Protein AF-A4CJG8-F1 (afdb_monomer_lite)

Radius of gyration: 21.31 Å; chains: 1; bounding box: 46×52×68 Å

Secondary structure (DSSP, 8-state):
--GGG----HHHHHHT---------S-----HHHHHHHHHHHT--PEEEE-TTS--SS--EEEETTEEEESSGGGGG-HHHHHHHHHHHHHHHHTTTHHHHHHHHHHHHHHHHHHS-HHHHHHHSHHHHHHHHHTT-TTHHHHPPTTGGGHHHHS--

Sequence (157 aa):
MDPSKDFMDPTKDFMDSTIVFPDSERGNVVRPILTIIFTSVRYANGMILVFKHFFYRSYVGLSLWPFIILRNPALKADRVLINHERIHLRQQAELLVVFFYLWYAVEWTIRCICYLDTYQAYRNISFEREAYWHERDAEYLENRSAFRFVRYLFEPS

Foldseek 3Di:
DDPPPPPDDPVVVVVPPPDDDPDDDDDDPPDPPVVVLVVCLLPLPADEAEDQPPDPDPDQWDADPSYIYGNDPVCVPVQLVSLLNSLVNSLCSLCVVVNSVVLQVVQLVVLCVVVVDSVRSNCQQLSNVVSVVCSVPPCCSVPDDRPPSVVSVPDDD

Organism: Robiginitalea biformata (strain ATCC BAA-864 / DSM 15991 / KCTC 12146 / HTCC2501) (NCBI:txid313596)

pLDDT: mean 78.94, std 20.98, range [36.81, 98.44]

Structure (mmCIF, N/CA/C/O backbone):
data_AF-A4CJG8-F1
#
_entry.id   AF-A4CJG8-F1
#
loop_
_atom_site.group_PDB
_atom_site.id
_atom_site.type_symbol
_atom_site.label_atom_id
_atom_site.label_alt_id
_atom_site.label_comp_id
_atom_site.label_asym_id
_atom_site.label_entity_id
_atom_site.label_seq_id
_atom_site.pdbx_PDB_ins_code
_atom_site.Cartn_x
_atom_site.Cartn_y
_atom_site.Cartn_z
_atom_site.occupancy
_atom_site.B_iso_or_equiv
_atom_site.auth_seq_id
_atom_site.auth_comp_id
_atom_site.auth_asym_id
_atom_site.auth_atom_id
_atom_site.pdbx_PDB_model_num
ATOM 1 N N . MET A 1 1 ? -14.229 -34.964 -53.297 1.00 48.44 1 MET A N 1
ATOM 2 C CA . MET A 1 1 ? -13.988 -34.606 -51.885 1.00 48.44 1 MET A CA 1
ATOM 3 C C . MET A 1 1 ? -13.039 -33.428 -51.892 1.00 48.44 1 MET A C 1
ATOM 5 O O . MET A 1 1 ? -11.957 -33.554 -52.444 1.00 48.44 1 MET A O 1
ATOM 9 N N . ASP A 1 2 ? -13.509 -32.278 -51.425 1.00 50.28 2 ASP A N 1
ATOM 10 C CA . ASP A 1 2 ? -12.772 -31.012 -51.396 1.00 50.28 2 ASP A CA 1
ATOM 11 C C . ASP A 1 2 ? -12.117 -30.867 -50.009 1.00 50.28 2 ASP A C 1
ATOM 13 O O . ASP A 1 2 ? -12.849 -30.863 -49.017 1.00 50.28 2 ASP A O 1
ATOM 17 N N . PRO A 1 3 ? -10.776 -30.804 -49.906 1.00 50.38 3 PRO A N 1
ATOM 18 C CA . PRO A 1 3 ? -10.064 -30.774 -48.630 1.00 50.38 3 PRO A CA 1
ATOM 19 C C . PRO A 1 3 ? -10.053 -29.386 -47.959 1.00 50.38 3 PRO A C 1
ATOM 21 O O . PRO A 1 3 ? -9.384 -29.211 -46.947 1.00 50.38 3 PRO A O 1
ATOM 24 N N . SER A 1 4 ? -10.780 -28.391 -48.481 1.00 53.34 4 SER A N 1
ATOM 25 C CA . SER A 1 4 ? -10.795 -27.023 -47.939 1.00 53.34 4 SER A CA 1
ATOM 26 C C . SER A 1 4 ? -11.840 -26.756 -46.837 1.00 53.34 4 SER A C 1
ATOM 28 O O . SER A 1 4 ? -12.020 -25.606 -46.440 1.00 53.34 4 SER A O 1
ATOM 30 N N . LYS A 1 5 ? -12.527 -27.787 -46.315 1.00 50.19 5 LYS A N 1
ATOM 31 C CA . LYS A 1 5 ? -13.641 -27.631 -45.350 1.00 50.19 5 LYS A CA 1
ATOM 32 C C . LYS A 1 5 ? -13.377 -28.042 -43.894 1.00 50.19 5 LYS A C 1
ATOM 34 O O . LYS A 1 5 ? -14.296 -27.921 -43.094 1.00 50.19 5 LYS A O 1
ATOM 39 N N . ASP A 1 6 ? -12.153 -28.414 -43.525 1.00 53.31 6 ASP A N 1
ATOM 40 C CA . ASP A 1 6 ? -11.800 -28.764 -42.133 1.00 53.31 6 ASP A CA 1
ATOM 41 C C . ASP A 1 6 ? -10.980 -27.669 -41.427 1.00 53.31 6 ASP A C 1
ATOM 43 O O . ASP A 1 6 ? -10.027 -27.937 -40.695 1.00 53.31 6 ASP A O 1
ATOM 47 N N . PHE A 1 7 ? -11.351 -26.401 -41.624 1.00 52.41 7 PHE A N 1
ATOM 48 C CA . PHE A 1 7 ? -10.879 -25.339 -40.737 1.00 52.41 7 PHE A CA 1
ATOM 49 C C . PHE A 1 7 ? -11.746 -25.351 -39.472 1.00 52.41 7 PHE A C 1
ATOM 51 O O . PHE A 1 7 ? -12.864 -24.837 -39.468 1.00 52.41 7 PHE A O 1
ATOM 58 N N . MET A 1 8 ? -11.241 -25.997 -38.418 1.00 49.56 8 MET A N 1
ATOM 59 C CA . MET A 1 8 ? -11.810 -25.929 -37.072 1.00 49.56 8 MET A CA 1
ATOM 60 C C . MET A 1 8 ? -11.974 -24.465 -36.656 1.00 49.56 8 MET A C 1
ATOM 62 O O . MET A 1 8 ? -10.993 -23.727 -36.591 1.00 49.56 8 MET A O 1
ATOM 66 N N . ASP A 1 9 ? -13.213 -24.055 -36.390 1.00 55.25 9 ASP A N 1
ATOM 67 C CA . ASP A 1 9 ? -13.548 -22.734 -35.865 1.00 55.25 9 ASP A CA 1
ATOM 68 C C . ASP A 1 9 ? -13.353 -22.728 -34.336 1.00 55.25 9 ASP A C 1
ATOM 70 O O . ASP A 1 9 ? -14.174 -23.303 -33.612 1.00 55.25 9 ASP A O 1
ATOM 74 N N . PRO A 1 10 ? -12.297 -22.076 -33.812 1.00 51.56 10 PRO A N 1
ATOM 75 C CA . PRO A 1 10 ? -11.978 -22.087 -32.387 1.00 51.56 10 PRO A CA 1
ATOM 76 C C . PRO A 1 10 ? -12.995 -21.314 -31.533 1.00 51.56 10 PRO A C 1
ATOM 78 O O . PRO A 1 10 ? -12.939 -21.377 -30.306 1.00 51.56 10 PRO A O 1
ATOM 81 N N . THR A 1 11 ? -13.936 -20.585 -32.146 1.00 46.06 11 THR A N 1
ATOM 82 C CA . THR A 1 11 ? -14.999 -19.889 -31.407 1.00 46.06 11 THR A CA 1
ATOM 83 C C . THR A 1 11 ? -16.156 -20.807 -31.018 1.00 46.06 11 THR A C 1
ATOM 85 O O . THR A 1 11 ? -16.885 -20.502 -30.071 1.00 46.06 11 THR A O 1
ATOM 88 N N . LYS A 1 12 ? -16.287 -21.965 -31.678 1.00 49.75 12 LYS A N 1
ATOM 89 C CA . LYS A 1 12 ? -17.359 -22.929 -31.411 1.00 49.75 12 LYS A CA 1
ATOM 90 C C . LYS A 1 12 ? -17.122 -23.722 -30.120 1.00 49.75 12 LYS A C 1
ATOM 92 O O . LYS A 1 12 ? -18.038 -23.839 -29.314 1.00 49.75 12 LYS A O 1
ATOM 97 N N . ASP A 1 13 ? -15.876 -24.123 -29.856 1.00 49.75 13 ASP A N 1
ATOM 98 C CA . ASP A 1 13 ? -15.482 -24.793 -28.602 1.00 49.75 13 ASP A CA 1
ATOM 99 C C . ASP A 1 13 ? -15.537 -23.858 -27.380 1.00 49.75 13 ASP A C 1
ATOM 101 O O . ASP A 1 13 ? -15.737 -24.301 -26.250 1.00 49.75 13 ASP A O 1
ATOM 105 N N . PHE A 1 14 ? -15.398 -22.545 -27.588 1.00 46.50 14 PHE A N 1
ATOM 106 C CA . PHE A 1 14 ? -15.498 -21.563 -26.507 1.00 46.50 14 PHE A CA 1
ATOM 107 C C . PHE A 1 14 ? -16.951 -21.368 -26.034 1.00 46.50 14 PHE A C 1
ATOM 109 O O . PHE A 1 14 ? -17.191 -21.189 -24.839 1.00 46.50 14 PHE A O 1
ATOM 116 N N . MET A 1 15 ? -17.925 -21.455 -26.949 1.00 40.81 15 MET A N 1
ATOM 117 C CA . MET A 1 15 ? -19.354 -21.252 -26.660 1.00 40.81 15 MET A CA 1
ATOM 118 C C . MET A 1 15 ? -20.035 -22.470 -26.007 1.00 40.81 15 MET A C 1
ATOM 120 O O . MET A 1 15 ? -21.000 -22.287 -25.268 1.00 40.81 15 MET A O 1
ATOM 124 N N . ASP A 1 16 ? -19.500 -23.683 -26.186 1.00 43.62 16 ASP A N 1
ATOM 125 C CA . ASP A 1 16 ? -20.020 -24.912 -25.555 1.00 43.62 16 ASP A CA 1
ATOM 126 C C . ASP A 1 16 ? -19.457 -25.179 -24.144 1.00 43.62 16 ASP A C 1
ATOM 128 O O . ASP A 1 16 ? -19.881 -26.111 -23.460 1.00 43.62 16 ASP A O 1
ATOM 132 N N . SER A 1 17 ? -18.572 -24.317 -23.629 1.00 41.03 17 SER A N 1
ATOM 133 C CA . SER A 1 17 ? -18.030 -24.414 -22.263 1.00 41.03 17 SER A CA 1
ATOM 134 C C . SER A 1 17 ? -18.991 -23.912 -21.169 1.00 41.03 17 SER A C 1
ATOM 136 O O . SER A 1 17 ? -18.573 -23.378 -20.138 1.00 41.03 17 SER A O 1
ATOM 138 N N . THR A 1 18 ? -20.302 -24.104 -21.359 1.00 38.62 18 THR A N 1
ATOM 139 C CA . THR A 1 18 ? -21.283 -23.889 -20.289 1.00 38.62 18 THR A CA 1
ATOM 140 C C . THR A 1 18 ? -21.006 -24.903 -19.185 1.00 38.62 18 THR A C 1
ATOM 142 O O . THR A 1 18 ? -21.313 -26.086 -19.302 1.00 38.62 18 THR A O 1
ATOM 145 N N . ILE A 1 19 ? -20.384 -24.427 -18.108 1.00 43.50 19 ILE A N 1
ATOM 146 C CA . ILE A 1 19 ? -20.110 -25.193 -16.896 1.00 43.50 19 ILE A CA 1
ATOM 147 C C . ILE A 1 19 ? -21.447 -25.710 -16.348 1.00 43.50 19 ILE A C 1
ATOM 149 O O . ILE A 1 19 ? -22.229 -24.959 -15.764 1.00 43.50 19 ILE A O 1
ATOM 153 N N . VAL A 1 20 ? -21.717 -27.001 -16.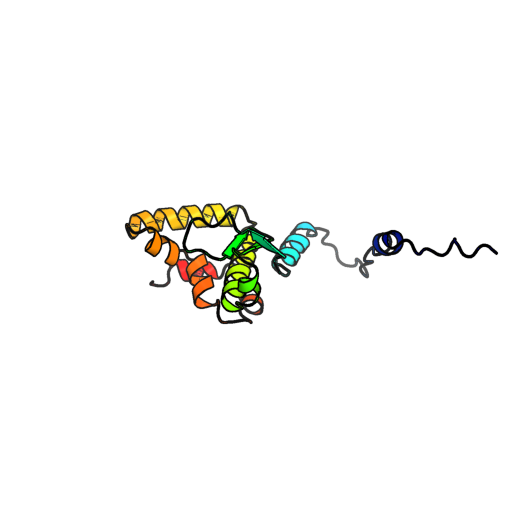542 1.00 37.25 20 VAL A N 1
ATOM 154 C CA . VAL A 1 20 ? -22.826 -27.705 -15.895 1.00 37.25 20 VAL A CA 1
ATOM 155 C C . VAL A 1 20 ? -22.390 -28.025 -14.467 1.00 37.25 20 VAL A C 1
ATOM 157 O O . VAL A 1 20 ? -21.527 -28.873 -14.244 1.00 37.25 20 VAL A O 1
ATOM 160 N N . PHE A 1 21 ? -22.958 -27.318 -13.489 1.00 39.59 21 PHE A N 1
ATOM 161 C CA . PHE A 1 21 ? -22.766 -27.630 -12.073 1.00 39.59 21 PHE A CA 1
ATOM 162 C C . PHE A 1 21 ? -23.672 -28.805 -11.672 1.00 39.59 21 PHE A C 1
ATOM 164 O O . PHE A 1 21 ? -24.862 -28.774 -11.993 1.00 39.59 21 PHE A O 1
ATOM 171 N N . PRO A 1 22 ? -23.151 -29.828 -10.969 1.00 36.81 22 PRO A N 1
ATOM 172 C CA . PRO A 1 22 ? -23.955 -30.947 -10.514 1.00 36.81 22 PRO A CA 1
ATOM 173 C C . PRO A 1 22 ? -24.827 -30.534 -9.321 1.00 36.81 22 PRO A C 1
ATOM 175 O O . PRO A 1 22 ? -24.337 -30.043 -8.307 1.00 36.81 22 PRO A O 1
ATOM 178 N N . ASP A 1 23 ? -26.118 -30.760 -9.525 1.00 37.69 23 ASP A N 1
ATOM 179 C CA . ASP A 1 23 ? -27.267 -30.802 -8.624 1.00 37.69 23 ASP A CA 1
ATOM 180 C C . ASP A 1 23 ? -27.520 -29.698 -7.582 1.00 37.69 23 ASP A C 1
ATOM 182 O O . ASP A 1 23 ? -26.837 -29.502 -6.574 1.00 37.69 23 ASP A O 1
ATOM 186 N N . SER A 1 24 ? -28.656 -29.045 -7.822 1.00 48.03 24 SER A N 1
ATOM 187 C CA . SER A 1 24 ? -29.372 -28.130 -6.953 1.00 48.03 24 SER A CA 1
ATOM 188 C C . SER A 1 24 ? -30.294 -28.926 -6.026 1.00 48.03 24 SER A C 1
ATOM 190 O O . SER A 1 24 ? -31.455 -29.141 -6.333 1.00 48.03 24 SER A O 1
ATOM 192 N N . GLU A 1 25 ? -29.791 -29.327 -4.860 1.00 46.12 25 GLU A N 1
ATOM 193 C CA . GLU A 1 25 ? -30.603 -29.916 -3.780 1.00 46.12 2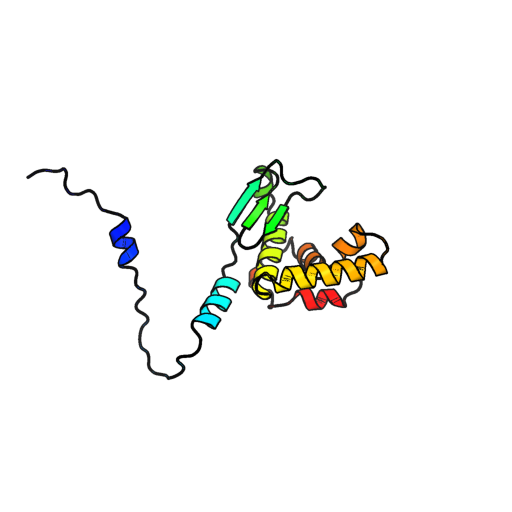5 GLU A CA 1
ATOM 194 C C . GLU A 1 25 ? -30.169 -29.310 -2.431 1.00 46.12 25 GLU A C 1
ATOM 196 O O . GLU A 1 25 ? -29.637 -29.970 -1.536 1.00 46.12 25 GLU A O 1
ATOM 201 N N . ARG A 1 26 ? -30.310 -27.982 -2.313 1.00 44.00 26 ARG A N 1
ATOM 202 C CA . ARG A 1 26 ? -30.621 -27.269 -1.058 1.00 44.00 26 ARG A CA 1
ATOM 203 C C . ARG A 1 26 ? -30.801 -25.782 -1.335 1.00 44.00 26 ARG A C 1
ATOM 205 O O . ARG A 1 26 ? -29.879 -25.089 -1.758 1.00 44.00 26 ARG A O 1
ATOM 212 N N . GLY A 1 27 ? -32.016 -25.305 -1.081 1.00 47.16 27 GLY A N 1
ATOM 213 C CA . GLY A 1 27 ? -32.425 -23.923 -1.276 1.00 47.16 27 GLY A CA 1
ATOM 214 C C . GLY A 1 27 ? -31.505 -22.927 -0.573 1.00 47.16 27 GLY A C 1
ATOM 215 O O . GLY A 1 27 ? -31.378 -22.944 0.646 1.00 47.16 27 GLY A O 1
ATOM 216 N N . ASN A 1 28 ? -30.880 -22.070 -1.379 1.00 40.34 28 ASN A N 1
ATOM 217 C CA . ASN A 1 28 ? -30.507 -20.689 -1.078 1.00 40.34 28 ASN A CA 1
ATOM 218 C C . ASN A 1 28 ? -30.046 -20.037 -2.392 1.00 40.34 28 ASN A C 1
ATOM 220 O O . ASN A 1 28 ? -28.861 -19.986 -2.704 1.00 40.34 28 ASN A O 1
ATOM 224 N N . VAL A 1 29 ? -30.997 -19.523 -3.180 1.00 52.12 29 VAL A N 1
ATOM 225 C CA . VAL A 1 29 ? -30.756 -18.842 -4.477 1.00 52.12 29 VAL A CA 1
ATOM 226 C C . VAL A 1 29 ? -30.217 -17.410 -4.291 1.00 52.12 29 VAL A C 1
ATOM 228 O O . VAL A 1 29 ? -30.253 -16.565 -5.177 1.00 52.12 29 VAL A O 1
ATOM 231 N N . VAL A 1 30 ? -29.636 -17.115 -3.135 1.00 53.06 30 VAL A N 1
ATOM 232 C CA . VAL A 1 30 ? -28.849 -15.904 -2.924 1.00 53.06 30 VAL A CA 1
ATOM 233 C C . VAL A 1 30 ? -27.405 -16.323 -2.753 1.00 53.06 30 VAL A C 1
ATOM 235 O O . VAL A 1 30 ? -27.056 -16.819 -1.686 1.00 53.06 30 VAL A O 1
ATOM 238 N N . ARG A 1 31 ? -26.583 -16.094 -3.795 1.00 53.44 31 ARG A N 1
ATOM 239 C CA . ARG A 1 31 ? -25.269 -15.407 -3.720 1.00 53.44 31 ARG A CA 1
ATOM 240 C C . ARG A 1 31 ? -24.401 -15.460 -5.004 1.00 53.44 31 ARG A C 1
ATOM 242 O O . ARG A 1 31 ? -23.186 -15.414 -4.856 1.00 53.44 31 ARG A O 1
ATOM 249 N N . PRO A 1 32 ? -24.910 -15.459 -6.257 1.00 55.00 32 PRO A N 1
ATOM 250 C CA . PRO A 1 32 ? -24.014 -15.402 -7.424 1.00 55.00 32 PRO A CA 1
ATOM 251 C C . PRO A 1 32 ? -23.105 -14.160 -7.388 1.00 55.00 32 PRO A C 1
ATOM 253 O O . PRO A 1 32 ? -21.909 -14.269 -7.622 1.00 55.00 32 PRO A O 1
ATOM 256 N N . ILE A 1 33 ? -23.626 -13.006 -6.957 1.00 55.75 33 ILE A N 1
ATOM 257 C CA . ILE A 1 33 ? -22.842 -11.769 -6.806 1.00 55.75 33 ILE A CA 1
ATOM 258 C C . ILE A 1 33 ? -21.764 -11.911 -5.724 1.00 55.75 33 ILE A C 1
ATOM 260 O O . ILE A 1 33 ? -20.617 -11.542 -5.951 1.00 55.75 33 ILE A O 1
ATOM 264 N N . LEU A 1 34 ? -22.100 -12.476 -4.559 1.00 51.28 34 LEU A N 1
ATOM 265 C CA . LEU A 1 34 ? -21.127 -12.657 -3.481 1.00 51.28 34 LEU A CA 1
ATOM 266 C C . LEU A 1 34 ? -20.047 -13.663 -3.901 1.00 51.28 34 LEU A C 1
ATOM 268 O O . LEU A 1 34 ? -18.872 -13.400 -3.700 1.00 51.28 34 LEU A O 1
ATOM 272 N N . THR A 1 35 ? -20.412 -14.763 -4.559 1.00 55.28 35 THR A N 1
ATOM 273 C CA . THR A 1 35 ? -19.455 -15.743 -5.085 1.00 55.28 35 THR A CA 1
ATOM 274 C C . THR A 1 35 ? -18.567 -15.142 -6.171 1.00 55.28 35 THR A C 1
ATOM 276 O O . THR A 1 35 ? -17.365 -15.389 -6.150 1.00 55.28 35 THR A O 1
ATOM 279 N N . ILE A 1 36 ? -19.097 -14.303 -7.066 1.00 58.69 36 ILE A N 1
ATOM 280 C CA . ILE A 1 36 ? -18.292 -13.590 -8.071 1.00 58.69 36 ILE A CA 1
ATOM 281 C C . ILE A 1 36 ? -17.324 -12.625 -7.383 1.00 58.69 36 ILE A C 1
ATOM 283 O O . ILE A 1 36 ? -16.133 -12.658 -7.686 1.00 58.69 36 ILE A O 1
ATOM 287 N N . ILE A 1 37 ? -17.784 -11.828 -6.413 1.00 56.44 37 ILE A N 1
ATOM 288 C CA . ILE A 1 37 ? -16.924 -10.913 -5.647 1.00 56.44 37 ILE A CA 1
ATOM 289 C C . ILE A 1 37 ? -15.827 -11.700 -4.918 1.00 56.44 37 ILE A C 1
ATOM 291 O O . ILE A 1 37 ? -14.653 -11.378 -5.063 1.00 56.44 37 ILE A O 1
ATOM 295 N N . PHE A 1 38 ? -16.172 -12.780 -4.211 1.00 56.16 38 PHE A N 1
ATOM 296 C CA . PHE A 1 38 ? -15.210 -13.611 -3.480 1.00 56.16 38 PHE A CA 1
ATOM 297 C C . PHE A 1 38 ? -14.232 -14.358 -4.403 1.00 56.16 38 PHE A C 1
ATOM 299 O O . PHE A 1 38 ? -13.056 -14.493 -4.066 1.00 56.16 38 PHE A O 1
ATOM 306 N N . THR A 1 39 ? -14.676 -14.803 -5.579 1.00 57.25 39 THR A N 1
ATOM 307 C CA . THR A 1 39 ? -13.800 -15.437 -6.581 1.00 57.25 39 THR A CA 1
ATOM 308 C C . THR A 1 39 ? -12.863 -14.411 -7.224 1.00 57.25 39 THR A C 1
ATOM 310 O O . THR A 1 39 ? -11.669 -14.673 -7.344 1.00 57.25 39 THR A O 1
ATOM 313 N N . SER A 1 40 ? -13.351 -13.207 -7.540 1.00 58.00 40 SER A N 1
ATOM 314 C CA . SER A 1 40 ? -12.539 -12.092 -8.072 1.00 58.00 40 SER A CA 1
ATOM 315 C C . SER A 1 40 ? -11.469 -11.639 -7.073 1.00 58.00 40 SER A C 1
ATOM 317 O O . SER A 1 40 ? -10.332 -11.354 -7.437 1.00 58.00 40 SER A O 1
ATOM 319 N N . VAL A 1 41 ? -11.830 -11.636 -5.790 1.00 57.97 41 VAL A N 1
ATOM 320 C CA . VAL A 1 41 ? -10.955 -11.393 -4.635 1.00 57.97 41 VAL A CA 1
ATOM 321 C C . VAL A 1 41 ? -9.860 -12.467 -4.539 1.00 57.97 41 VAL A C 1
ATOM 323 O O . VAL A 1 41 ? -8.713 -12.132 -4.251 1.00 57.97 41 VAL A O 1
ATOM 326 N N . ARG A 1 42 ? -10.166 -13.741 -4.828 1.00 57.44 42 ARG A N 1
ATOM 327 C CA . ARG A 1 42 ? -9.189 -14.848 -4.796 1.00 57.44 42 ARG A CA 1
ATOM 328 C C . ARG A 1 42 ? -8.227 -14.895 -5.987 1.00 57.44 42 ARG A C 1
ATOM 330 O O . ARG A 1 42 ? -7.093 -15.315 -5.798 1.00 57.44 42 ARG A O 1
ATOM 337 N N . TYR A 1 43 ? -8.638 -14.455 -7.175 1.00 55.38 43 TYR A N 1
ATOM 338 C CA . TYR A 1 43 ? -7.841 -14.551 -8.410 1.00 55.38 43 TYR A CA 1
ATOM 339 C C . TYR A 1 43 ? -7.255 -13.212 -8.887 1.00 55.38 43 TYR A C 1
ATOM 341 O O . TYR A 1 43 ? -7.078 -13.008 -10.086 1.00 55.38 43 TYR A O 1
ATOM 349 N N . ALA A 1 44 ? -6.909 -12.295 -7.979 1.00 58.66 44 ALA A N 1
ATOM 350 C CA . ALA A 1 44 ? -6.266 -11.018 -8.317 1.00 58.66 44 ALA A CA 1
ATOM 351 C C . ALA A 1 44 ? -4.788 -11.181 -8.762 1.00 58.66 44 ALA A C 1
ATOM 353 O O . ALA A 1 44 ? -3.881 -10.547 -8.230 1.00 58.66 44 ALA A O 1
ATOM 354 N N . ASN A 1 45 ? -4.531 -12.035 -9.754 1.00 65.69 45 ASN A N 1
ATOM 355 C CA . ASN A 1 45 ? -3.270 -12.104 -10.483 1.00 65.69 45 ASN A CA 1
ATOM 356 C C . ASN A 1 45 ? -3.290 -10.996 -11.537 1.00 65.69 45 ASN A C 1
ATOM 358 O O . ASN A 1 45 ? -3.772 -11.196 -12.649 1.00 65.69 45 ASN A O 1
ATOM 362 N N . GLY A 1 46 ? -2.856 -9.794 -11.158 1.00 64.94 46 GLY A N 1
ATOM 363 C CA . GLY A 1 46 ? -2.950 -8.635 -12.039 1.00 64.94 46 GLY A CA 1
ATOM 364 C C . GLY A 1 46 ? -2.238 -8.807 -13.378 1.00 64.94 46 GLY A C 1
ATOM 365 O O . GLY A 1 46 ? -1.171 -9.421 -13.459 1.00 64.94 46 GLY A O 1
ATOM 366 N N . MET A 1 47 ? -2.805 -8.219 -14.431 1.00 80.25 47 MET A N 1
ATOM 367 C CA . MET A 1 47 ? -2.161 -8.170 -15.743 1.00 80.25 47 MET A CA 1
ATOM 368 C C . MET A 1 47 ? -1.113 -7.049 -15.772 1.00 80.25 47 MET A C 1
ATOM 370 O O . MET A 1 47 ? -1.387 -5.918 -15.378 1.00 80.25 47 MET A O 1
ATOM 374 N N . ILE A 1 48 ? 0.098 -7.348 -16.250 1.00 78.12 48 ILE A N 1
ATOM 375 C CA . ILE A 1 48 ? 1.200 -6.378 -16.254 1.00 78.12 48 ILE A CA 1
ATOM 376 C C . ILE A 1 48 ? 1.190 -5.548 -17.541 1.00 78.12 48 ILE A C 1
ATOM 378 O O . ILE A 1 48 ? 1.408 -6.078 -18.634 1.00 78.12 48 ILE A O 1
ATOM 382 N N . LEU A 1 49 ? 1.040 -4.235 -17.391 1.00 78.69 49 LEU A N 1
ATOM 383 C CA . LEU A 1 49 ? 1.180 -3.228 -18.440 1.00 78.69 49 LEU A CA 1
ATOM 384 C C . LEU A 1 49 ? 2.489 -2.446 -18.249 1.00 78.69 49 LEU A C 1
ATOM 386 O O . LEU A 1 49 ? 2.995 -2.309 -17.137 1.00 78.69 49 LEU A O 1
ATOM 390 N N . VAL A 1 50 ? 3.069 -1.927 -19.333 1.00 71.69 50 VAL A N 1
ATOM 391 C CA . VAL A 1 50 ? 4.327 -1.163 -19.275 1.00 71.69 50 VAL A CA 1
ATOM 392 C C . VAL A 1 50 ? 4.146 0.180 -19.972 1.00 71.69 50 VAL A C 1
ATOM 394 O O . VAL A 1 50 ? 3.858 0.215 -21.165 1.00 71.69 50 VAL A O 1
ATOM 397 N N . PHE A 1 51 ? 4.366 1.280 -19.247 1.00 73.44 51 PHE A N 1
ATOM 398 C CA . PHE A 1 51 ? 4.247 2.642 -19.775 1.00 73.44 51 PHE A CA 1
ATOM 399 C C . PHE A 1 51 ? 5.462 3.490 -19.382 1.00 73.44 51 PHE A C 1
ATOM 401 O O . PHE A 1 51 ? 5.644 3.860 -18.224 1.00 73.44 51 PHE A O 1
ATOM 408 N N . LYS A 1 52 ? 6.286 3.853 -20.373 1.00 58.12 52 LYS A N 1
ATOM 409 C CA . LYS A 1 52 ? 7.541 4.599 -20.163 1.00 58.12 52 LYS A CA 1
ATOM 410 C C . LYS A 1 52 ? 7.336 6.071 -19.770 1.00 58.12 52 LYS A C 1
ATOM 412 O O . LYS A 1 52 ? 8.188 6.635 -19.095 1.00 58.12 52 LYS A O 1
ATOM 417 N N . HIS A 1 53 ? 6.223 6.686 -20.179 1.00 61.06 53 HIS A N 1
ATOM 418 C CA . HIS A 1 53 ? 6.015 8.143 -20.098 1.00 61.06 53 HIS A CA 1
ATOM 419 C C . HIS A 1 53 ? 5.109 8.607 -18.941 1.00 61.06 53 HIS A C 1
ATOM 421 O O . HIS A 1 53 ? 4.900 9.804 -18.789 1.00 61.06 53 HIS A O 1
ATOM 427 N N . PHE A 1 54 ? 4.572 7.693 -18.122 1.00 57.00 54 PHE A N 1
ATOM 428 C CA . PHE A 1 54 ? 3.592 8.029 -17.074 1.00 57.00 54 PHE A CA 1
ATOM 429 C C . PHE A 1 54 ? 4.214 8.290 -15.683 1.00 57.00 54 PHE A C 1
ATOM 431 O O . PHE A 1 54 ? 3.570 8.856 -14.806 1.00 57.00 54 PHE A O 1
ATOM 438 N N . PHE A 1 55 ? 5.483 7.928 -15.461 1.00 57.12 55 PHE A N 1
ATOM 439 C CA . PHE A 1 55 ? 6.126 8.026 -14.144 1.00 57.12 55 PHE A CA 1
ATOM 440 C C . PHE A 1 55 ? 6.968 9.303 -14.002 1.00 57.12 55 PHE A C 1
ATOM 442 O O . PHE A 1 55 ? 8.123 9.332 -14.419 1.00 57.12 55 PHE A O 1
ATOM 449 N N . TYR A 1 56 ? 6.414 10.347 -13.376 1.00 49.75 56 TYR A N 1
ATOM 450 C CA . TYR A 1 56 ? 7.106 11.633 -13.149 1.00 49.75 56 TYR A CA 1
ATOM 451 C C . TYR A 1 56 ? 7.843 11.727 -11.788 1.00 49.75 56 TYR A C 1
ATOM 453 O O . TYR A 1 56 ? 8.438 12.753 -11.468 1.00 49.75 56 TYR A O 1
ATOM 461 N N . ARG A 1 57 ? 7.824 10.668 -10.959 1.00 50.78 57 ARG A N 1
ATOM 462 C CA . ARG A 1 57 ? 8.477 10.597 -9.627 1.00 50.78 57 ARG A CA 1
ATOM 463 C C . ARG A 1 57 ? 9.120 9.233 -9.376 1.00 50.78 57 ARG A C 1
ATOM 465 O O . ARG A 1 57 ? 8.904 8.327 -10.165 1.00 50.78 57 ARG A O 1
ATOM 472 N N . SER A 1 58 ? 9.894 9.085 -8.296 1.00 61.47 58 SER A N 1
ATOM 473 C CA . SER A 1 58 ? 10.694 7.906 -7.887 1.00 61.47 58 SER A CA 1
ATOM 474 C C . SER A 1 58 ? 9.987 6.536 -7.896 1.00 61.47 58 SER A C 1
ATOM 476 O O . SER A 1 58 ? 10.659 5.518 -7.785 1.00 61.47 58 SER A O 1
ATOM 478 N N . TYR A 1 59 ? 8.666 6.489 -8.073 1.00 73.50 59 TYR A N 1
ATOM 479 C CA . TYR A 1 59 ? 7.869 5.267 -8.189 1.00 73.50 59 TYR A CA 1
ATOM 480 C C . TYR A 1 59 ? 8.102 4.551 -9.519 1.00 73.50 59 TYR A C 1
ATOM 482 O O . TYR A 1 59 ? 8.011 5.151 -10.592 1.00 73.50 59 TYR A O 1
ATOM 490 N N . VAL A 1 60 ? 8.415 3.262 -9.459 1.00 85.19 60 VAL A N 1
ATOM 491 C CA . VAL A 1 60 ? 8.730 2.434 -10.634 1.00 85.19 60 VAL A CA 1
ATOM 492 C C . VAL A 1 60 ? 7.604 1.461 -11.008 1.00 85.19 60 VAL A C 1
ATOM 494 O O . VAL A 1 60 ? 7.615 0.936 -12.126 1.00 85.19 60 VAL A O 1
ATOM 497 N N . GLY A 1 61 ? 6.629 1.287 -10.113 1.00 88.88 61 GLY A N 1
ATOM 498 C CA . GLY A 1 61 ? 5.404 0.511 -10.283 1.00 88.88 61 GLY A CA 1
ATOM 499 C C . GLY A 1 61 ? 4.174 1.291 -9.802 1.00 88.88 61 GLY A C 1
ATOM 500 O O . GLY A 1 61 ? 4.305 2.303 -9.107 1.00 88.88 61 GLY A O 1
ATOM 501 N N . LEU A 1 62 ? 2.999 0.882 -10.278 1.00 91.56 62 LEU A N 1
ATOM 502 C CA . LEU A 1 62 ? 1.692 1.381 -9.860 1.00 91.56 62 LEU A CA 1
ATOM 503 C C . LEU A 1 62 ? 0.638 0.289 -10.059 1.00 91.56 62 LEU A C 1
ATOM 505 O O . LEU A 1 62 ? 0.501 -0.242 -11.161 1.00 91.56 62 LEU A O 1
ATOM 509 N N . SER A 1 63 ? -0.183 0.047 -9.046 1.00 93.12 63 SER A N 1
ATOM 510 C CA . SER A 1 63 ? -1.328 -0.858 -9.136 1.00 93.12 63 SER A CA 1
ATOM 511 C C . SER A 1 63 ? -2.634 -0.107 -9.384 1.00 93.12 63 SER A C 1
ATOM 513 O O . SER A 1 63 ? -3.044 0.732 -8.582 1.00 93.12 63 SER A O 1
ATOM 515 N N . LEU A 1 64 ? -3.316 -0.441 -10.478 1.00 92.94 64 LEU A N 1
ATOM 516 C CA . LEU A 1 64 ? -4.662 0.024 -10.821 1.00 92.94 64 LEU A CA 1
ATOM 517 C C . LEU A 1 64 ? -5.500 -1.188 -11.209 1.00 92.94 64 LEU A C 1
ATOM 519 O O . LEU A 1 64 ? -5.389 -1.650 -12.340 1.00 92.94 64 LEU A O 1
ATOM 523 N N . TRP A 1 65 ? -6.310 -1.718 -10.294 1.00 90.31 65 TRP A N 1
ATOM 524 C CA . TRP A 1 65 ? -7.012 -2.987 -10.480 1.00 90.31 65 TRP A CA 1
ATOM 525 C C . TRP A 1 65 ? -7.728 -3.075 -11.841 1.00 90.31 65 TRP A C 1
ATOM 527 O O . TRP A 1 65 ? -8.488 -2.165 -12.179 1.00 90.31 65 TRP A O 1
ATOM 537 N N . PRO A 1 66 ? -7.513 -4.150 -12.630 1.00 92.50 66 PRO A N 1
ATOM 538 C CA . PRO A 1 66 ? -6.726 -5.361 -12.345 1.00 92.50 66 PRO A CA 1
ATOM 539 C C . PRO A 1 66 ? -5.265 -5.322 -12.858 1.00 92.50 66 PRO A C 1
ATOM 541 O O . PRO A 1 66 ? -4.671 -6.368 -13.113 1.00 92.50 66 PRO A O 1
ATOM 544 N N . PHE A 1 67 ? -4.678 -4.147 -13.069 1.00 92.94 67 PHE A N 1
ATOM 545 C CA . PHE A 1 67 ? -3.390 -3.962 -13.741 1.00 92.94 67 PHE A CA 1
ATOM 546 C C . PHE A 1 67 ? -2.246 -3.576 -12.800 1.00 92.94 67 PHE A C 1
ATOM 548 O O . PHE A 1 67 ? -2.397 -2.720 -11.931 1.00 92.94 67 PHE A O 1
ATOM 555 N N . ILE A 1 68 ? -1.066 -4.141 -13.058 1.00 93.69 68 ILE A N 1
ATOM 556 C CA . ILE A 1 68 ? 0.211 -3.635 -12.541 1.00 93.69 68 ILE A CA 1
ATOM 557 C C . ILE A 1 68 ? 0.881 -2.872 -13.672 1.00 93.69 68 ILE A C 1
ATOM 559 O O . ILE A 1 68 ? 1.201 -3.444 -14.713 1.00 93.69 68 ILE A O 1
ATOM 563 N N . ILE A 1 69 ? 1.106 -1.584 -13.482 1.00 91.69 69 ILE A N 1
ATOM 564 C CA . ILE A 1 69 ? 1.778 -0.721 -14.441 1.00 91.69 69 ILE A CA 1
ATOM 565 C C . ILE A 1 69 ? 3.229 -0.566 -14.008 1.00 91.69 69 ILE A C 1
ATOM 567 O O . ILE A 1 69 ? 3.507 -0.112 -12.905 1.00 91.69 69 ILE A O 1
ATOM 571 N N . LEU A 1 70 ? 4.165 -0.912 -14.888 1.00 91.62 70 LEU A N 1
ATOM 572 C CA . LEU A 1 70 ? 5.599 -0.756 -14.648 1.00 91.62 70 LEU A CA 1
ATOM 573 C C . LEU A 1 70 ? 6.193 0.315 -15.556 1.00 91.62 70 LEU A C 1
ATOM 575 O O . LEU A 1 70 ? 5.788 0.482 -16.712 1.00 91.62 70 LEU A O 1
ATOM 579 N N . ARG A 1 71 ? 7.222 1.002 -15.060 1.00 87.38 71 ARG A N 1
ATOM 580 C CA . ARG A 1 71 ? 7.935 2.031 -15.830 1.00 87.38 71 ARG A CA 1
ATOM 581 C C . ARG A 1 71 ? 8.684 1.461 -17.031 1.00 87.38 71 ARG A C 1
ATOM 583 O O . ARG A 1 71 ? 8.760 2.097 -18.080 1.00 87.38 71 ARG A O 1
ATOM 590 N N . ASN A 1 72 ? 9.293 0.291 -16.875 1.00 88.00 72 ASN A N 1
ATOM 591 C CA . ASN A 1 72 ? 10.053 -0.362 -17.932 1.00 88.00 72 ASN A CA 1
ATOM 592 C C . ASN A 1 72 ? 9.922 -1.895 -17.844 1.00 88.00 72 ASN A C 1
ATOM 594 O O . ASN A 1 72 ? 9.562 -2.418 -16.789 1.00 88.00 72 ASN A O 1
ATOM 598 N N . PRO A 1 73 ? 10.216 -2.630 -18.932 1.00 85.94 73 PRO A N 1
ATOM 599 C CA . PRO A 1 73 ? 10.043 -4.081 -18.967 1.00 85.94 73 PRO A CA 1
ATOM 600 C C . PRO A 1 73 ? 10.971 -4.861 -18.029 1.00 85.94 73 PRO A C 1
ATOM 602 O O . PRO A 1 73 ? 10.597 -5.949 -17.601 1.00 85.94 73 PRO A O 1
ATOM 605 N N . ALA A 1 74 ? 12.159 -4.336 -17.706 1.00 90.31 74 ALA A N 1
ATOM 606 C CA . ALA A 1 74 ? 13.138 -5.037 -16.871 1.00 90.31 74 ALA A CA 1
ATOM 607 C C . ALA A 1 74 ? 12.632 -5.234 -15.432 1.00 90.31 74 ALA A C 1
ATOM 609 O O . ALA A 1 74 ? 12.948 -6.237 -14.798 1.00 90.31 74 ALA A O 1
ATOM 610 N N . LEU A 1 75 ? 11.762 -4.338 -14.955 1.00 90.38 75 LEU A N 1
ATOM 611 C CA . LEU A 1 75 ? 11.123 -4.428 -13.639 1.00 90.38 75 LEU A CA 1
ATOM 612 C C . LEU A 1 75 ? 10.202 -5.645 -13.481 1.00 90.38 75 LEU A C 1
ATOM 614 O O . LEU A 1 75 ? 9.883 -6.018 -12.360 1.00 90.38 75 LEU A O 1
ATOM 618 N N . LYS A 1 76 ? 9.814 -6.320 -14.573 1.00 90.44 76 LYS A N 1
ATOM 619 C CA . LYS A 1 76 ? 9.075 -7.593 -14.490 1.00 90.44 76 LYS A CA 1
ATOM 620 C C . LYS A 1 76 ? 9.871 -8.692 -13.780 1.00 90.44 76 LYS A C 1
ATOM 622 O O . LYS A 1 76 ? 9.271 -9.624 -13.255 1.00 90.44 76 LYS A O 1
ATOM 627 N N . ALA A 1 77 ? 11.203 -8.605 -13.798 1.00 92.75 77 ALA A N 1
ATOM 628 C CA . ALA A 1 77 ? 12.080 -9.553 -13.119 1.00 92.75 77 ALA A CA 1
ATOM 629 C C . ALA A 1 77 ? 12.241 -9.250 -11.617 1.00 92.75 77 ALA A C 1
ATOM 631 O O . ALA A 1 77 ? 12.720 -10.110 -10.876 1.00 92.75 77 ALA A O 1
ATOM 632 N N . ASP A 1 78 ? 11.832 -8.062 -11.159 1.00 95.31 78 ASP A N 1
ATOM 633 C CA . ASP A 1 78 ? 11.889 -7.680 -9.751 1.00 95.31 78 ASP A CA 1
ATOM 634 C C . ASP A 1 78 ? 10.713 -8.303 -8.990 1.00 95.31 78 ASP A C 1
ATOM 636 O O . ASP A 1 78 ? 9.605 -7.770 -8.933 1.00 95.31 78 ASP A O 1
ATOM 640 N N . ARG A 1 79 ? 10.958 -9.481 -8.412 1.00 95.19 79 ARG A N 1
ATOM 641 C CA . ARG A 1 79 ? 9.932 -10.237 -7.683 1.00 95.19 79 ARG A CA 1
ATOM 642 C C . ARG A 1 79 ? 9.409 -9.498 -6.453 1.00 95.19 79 ARG A C 1
ATOM 644 O O . ARG A 1 79 ? 8.251 -9.707 -6.108 1.00 95.19 79 ARG A O 1
ATOM 651 N N . VAL A 1 80 ? 10.230 -8.657 -5.821 1.00 96.19 80 VAL A N 1
ATOM 652 C CA . VAL A 1 80 ? 9.836 -7.895 -4.628 1.00 96.19 80 VAL A CA 1
ATOM 653 C C . VAL A 1 80 ? 8.856 -6.802 -5.032 1.00 96.19 80 VAL A C 1
ATOM 655 O O . VAL A 1 80 ? 7.755 -6.745 -4.490 1.00 96.19 80 VAL A O 1
ATOM 658 N N . LEU A 1 81 ? 9.195 -6.019 -6.062 1.00 95.56 81 LEU A N 1
ATOM 659 C CA . LEU A 1 81 ? 8.288 -5.012 -6.616 1.00 95.56 81 LEU A CA 1
ATOM 660 C C . LEU A 1 81 ? 6.978 -5.644 -7.101 1.00 95.56 81 LEU A C 1
ATOM 662 O O . LEU A 1 81 ? 5.900 -5.167 -6.769 1.00 95.56 81 LEU A O 1
ATOM 666 N N . ILE A 1 82 ? 7.043 -6.741 -7.861 1.00 95.69 82 ILE A N 1
ATOM 667 C CA . ILE A 1 82 ? 5.830 -7.409 -8.354 1.00 95.69 82 ILE A CA 1
ATOM 668 C C . ILE A 1 82 ? 4.950 -7.900 -7.202 1.00 95.69 82 ILE A C 1
ATOM 670 O O . ILE A 1 82 ? 3.728 -7.792 -7.288 1.00 95.69 82 ILE A O 1
ATOM 674 N N . ASN A 1 83 ? 5.540 -8.433 -6.132 1.00 96.50 83 ASN A N 1
ATOM 675 C CA . ASN A 1 83 ? 4.778 -8.863 -4.967 1.00 96.50 83 ASN A CA 1
ATOM 676 C C . ASN A 1 83 ? 4.139 -7.669 -4.241 1.00 96.50 83 ASN A C 1
ATOM 678 O O . ASN A 1 83 ? 2.949 -7.718 -3.942 1.00 96.50 83 ASN A O 1
ATOM 682 N N . HIS A 1 84 ? 4.884 -6.575 -4.056 1.00 97.50 84 HIS A N 1
ATOM 683 C CA . HIS A 1 84 ? 4.377 -5.316 -3.501 1.00 97.50 84 HIS A CA 1
ATOM 684 C C . HIS A 1 84 ? 3.134 -4.824 -4.267 1.00 97.50 84 HIS A C 1
ATOM 686 O O . HIS A 1 84 ? 2.084 -4.567 -3.680 1.00 97.50 84 HIS A O 1
ATOM 692 N N . GLU A 1 85 ? 3.203 -4.787 -5.598 1.00 96.69 85 GLU A N 1
ATOM 693 C CA . GLU A 1 85 ? 2.075 -4.380 -6.443 1.00 96.69 85 GLU A CA 1
ATOM 694 C C . GLU A 1 85 ? 0.897 -5.376 -6.378 1.00 96.69 85 GLU A C 1
ATOM 696 O O . GLU A 1 85 ? -0.273 -4.992 -6.343 1.00 96.69 85 GLU A O 1
ATOM 701 N N . ARG A 1 86 ? 1.158 -6.686 -6.276 1.00 96.25 86 ARG A N 1
ATOM 702 C CA . ARG A 1 86 ? 0.082 -7.677 -6.083 1.00 96.25 86 ARG A CA 1
ATOM 703 C C . ARG A 1 86 ? -0.631 -7.520 -4.737 1.00 96.25 86 ARG A C 1
ATOM 705 O O . ARG A 1 86 ? -1.842 -7.747 -4.675 1.00 96.25 86 ARG A O 1
ATOM 712 N N . ILE A 1 87 ? 0.078 -7.113 -3.683 1.00 97.31 87 ILE A N 1
ATOM 713 C CA . ILE A 1 87 ? -0.531 -6.773 -2.388 1.00 97.31 87 ILE A CA 1
ATOM 714 C C . ILE A 1 87 ? -1.515 -5.613 -2.561 1.00 97.31 87 ILE A C 1
ATOM 716 O O . ILE A 1 87 ? -2.675 -5.752 -2.162 1.00 97.31 87 ILE A O 1
ATOM 720 N N . HIS A 1 88 ? -1.121 -4.543 -3.259 1.00 97.44 88 HIS A N 1
ATOM 721 C CA . HIS A 1 88 ? -2.019 -3.422 -3.576 1.00 97.44 88 HIS A CA 1
ATOM 722 C C . HIS A 1 88 ? -3.249 -3.852 -4.372 1.00 97.44 88 HIS A C 1
ATOM 724 O O . HIS A 1 88 ? -4.366 -3.456 -4.045 1.00 97.44 88 HIS A O 1
ATOM 730 N N . LEU A 1 89 ? -3.095 -4.716 -5.378 1.00 96.44 89 LEU A N 1
ATOM 731 C CA . LEU A 1 89 ? -4.241 -5.243 -6.127 1.00 96.44 89 LEU A CA 1
ATOM 732 C C . LEU A 1 89 ? -5.219 -6.024 -5.248 1.00 96.44 89 LEU A C 1
ATOM 734 O O . LEU A 1 89 ? -6.438 -5.913 -5.418 1.00 96.44 89 LEU A O 1
ATOM 738 N N . ARG A 1 90 ? -4.704 -6.809 -4.298 1.00 95.75 90 ARG A N 1
ATOM 739 C CA . ARG A 1 90 ? -5.534 -7.567 -3.361 1.00 95.75 90 ARG A CA 1
ATOM 740 C C . ARG A 1 90 ? -6.260 -6.635 -2.384 1.00 95.75 90 ARG A C 1
ATOM 742 O O . ARG A 1 90 ? -7.449 -6.844 -2.146 1.00 95.75 90 ARG A O 1
ATOM 749 N N . GLN A 1 91 ? -5.589 -5.600 -1.878 1.00 97.25 91 GLN A N 1
ATOM 750 C CA . GLN A 1 91 ? -6.191 -4.555 -1.038 1.00 97.25 91 GLN A CA 1
ATOM 751 C C . GLN A 1 91 ? -7.275 -3.769 -1.798 1.00 97.25 91 GLN A C 1
ATOM 753 O O . GLN A 1 91 ? -8.365 -3.553 -1.268 1.00 97.25 91 GLN A O 1
ATOM 758 N N . GLN A 1 92 ? -7.021 -3.410 -3.063 1.00 97.12 92 GLN A N 1
ATOM 759 C CA . GLN A 1 92 ? -7.999 -2.760 -3.942 1.00 97.12 92 GLN A CA 1
ATOM 760 C C . GLN A 1 92 ? -9.248 -3.627 -4.115 1.00 97.12 92 GLN A C 1
ATOM 762 O O . GLN A 1 92 ? -10.361 -3.141 -3.924 1.00 97.12 92 GLN A O 1
ATOM 767 N N . ALA A 1 93 ? -9.081 -4.921 -4.402 1.00 95.06 93 ALA A N 1
ATOM 768 C CA . ALA A 1 93 ? -10.202 -5.850 -4.539 1.00 95.06 93 ALA A CA 1
ATOM 769 C C . ALA A 1 93 ? -11.014 -6.008 -3.237 1.00 95.06 93 ALA A C 1
ATOM 771 O O . ALA A 1 93 ? -12.240 -6.080 -3.284 1.00 95.06 93 ALA A O 1
ATOM 772 N N . GLU A 1 94 ? -10.357 -6.032 -2.071 1.00 95.19 94 GLU A N 1
ATOM 773 C CA . GLU A 1 94 ? -11.026 -6.142 -0.761 1.00 95.19 94 GLU A CA 1
ATOM 774 C C . GLU A 1 94 ? -11.937 -4.958 -0.440 1.00 95.19 94 GLU A C 1
ATOM 776 O O . GLU A 1 94 ? -12.953 -5.127 0.231 1.00 95.19 94 GLU A O 1
ATOM 781 N N . LEU A 1 95 ? -11.609 -3.778 -0.963 1.00 95.31 95 LEU A N 1
ATOM 782 C CA . LEU A 1 95 ? -12.370 -2.546 -0.775 1.00 95.31 95 LEU A CA 1
ATOM 783 C C . LEU A 1 95 ? -13.153 -2.139 -2.032 1.00 95.31 95 LEU A C 1
ATOM 785 O O . LEU A 1 95 ? -13.429 -0.957 -2.247 1.00 95.31 95 LEU A O 1
ATOM 789 N N . LEU A 1 96 ? -13.521 -3.110 -2.876 1.00 94.62 96 LEU A N 1
ATOM 790 C CA . LEU A 1 96 ? -14.325 -2.893 -4.087 1.00 94.62 96 LEU A CA 1
ATOM 791 C C . LEU A 1 96 ? -13.756 -1.800 -5.012 1.00 94.62 96 LEU A C 1
ATOM 793 O O . LEU A 1 96 ? -14.508 -1.129 -5.717 1.00 94.62 96 LEU A O 1
ATOM 797 N N . VAL A 1 97 ? -12.431 -1.617 -4.992 1.00 92.81 97 VAL A N 1
ATOM 798 C CA . VAL A 1 97 ? -11.626 -0.611 -5.704 1.00 92.81 97 VAL A CA 1
ATOM 799 C C . VAL A 1 97 ? -11.941 0.837 -5.301 1.00 92.81 97 VAL A C 1
ATOM 801 O O . VAL A 1 97 ? -11.040 1.584 -4.928 1.00 92.81 97 VAL A O 1
ATOM 804 N N . VAL A 1 98 ? -13.208 1.247 -5.314 1.00 95.19 98 VAL A N 1
ATOM 805 C CA . VAL A 1 98 ? -13.632 2.617 -4.996 1.00 95.19 98 VAL A CA 1
ATOM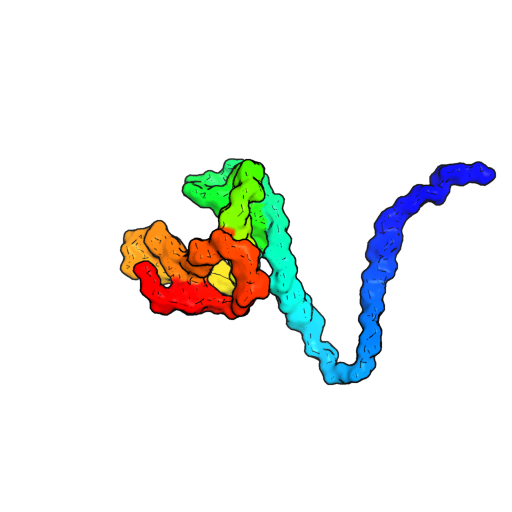 806 C C . VAL A 1 98 ? -13.354 2.989 -3.540 1.00 95.19 98 VAL A C 1
ATOM 808 O O . VAL A 1 98 ? -12.831 4.073 -3.274 1.00 95.19 98 VAL A O 1
ATOM 811 N N . PHE A 1 99 ? -13.632 2.090 -2.588 1.00 96.62 99 PHE A N 1
ATOM 812 C CA . PHE A 1 99 ? -13.396 2.386 -1.175 1.00 96.62 99 PHE A CA 1
ATOM 813 C C . PHE A 1 99 ? -11.907 2.357 -0.832 1.00 96.62 99 PHE A C 1
ATOM 815 O O . PHE A 1 99 ? -11.505 3.042 0.104 1.00 96.62 99 PHE A O 1
ATOM 822 N N . PHE A 1 100 ? -11.081 1.650 -1.615 1.00 97.38 100 PHE A N 1
ATOM 823 C CA . PHE A 1 100 ? -9.627 1.697 -1.470 1.00 97.38 100 PHE A CA 1
ATOM 824 C C . PHE A 1 100 ? -9.114 3.115 -1.704 1.00 97.38 100 PHE A C 1
ATOM 826 O O . PHE A 1 100 ? -8.487 3.681 -0.816 1.00 97.38 100 PHE A O 1
ATOM 833 N N . TYR A 1 101 ? -9.431 3.727 -2.851 1.00 96.62 101 TYR A N 1
ATOM 834 C CA . TYR A 1 101 ? -8.932 5.070 -3.163 1.00 96.62 101 TYR A CA 1
ATOM 835 C C . TYR A 1 101 ? -9.476 6.136 -2.210 1.00 96.62 101 TYR A C 1
ATOM 837 O O . TYR A 1 101 ? -8.729 7.033 -1.817 1.00 96.62 101 TYR A O 1
ATOM 845 N N . LEU A 1 102 ? -10.744 6.022 -1.795 1.00 98.12 102 LEU A N 1
ATOM 846 C CA . LEU A 1 102 ? -11.319 6.929 -0.802 1.00 98.12 102 LEU A CA 1
ATOM 847 C C . LEU A 1 102 ? -10.578 6.825 0.539 1.00 98.12 102 LEU A C 1
ATOM 849 O O . LEU A 1 102 ? -10.150 7.843 1.080 1.00 98.12 102 LEU A O 1
ATOM 853 N N . TRP A 1 103 ? -10.392 5.607 1.058 1.00 98.44 103 TRP A N 1
ATOM 854 C CA . TRP A 1 103 ? -9.704 5.392 2.332 1.00 98.44 103 TRP A CA 1
ATOM 855 C C . TRP A 1 103 ? -8.234 5.806 2.265 1.00 98.44 103 TRP A C 1
ATOM 857 O O . TRP A 1 103 ? -7.750 6.507 3.150 1.00 98.44 103 TRP A O 1
ATOM 867 N N . TYR A 1 104 ? -7.545 5.435 1.185 1.00 97.88 104 TYR A N 1
ATOM 868 C CA . TYR A 1 104 ? -6.150 5.784 0.942 1.00 97.88 104 TYR A CA 1
ATOM 869 C C . TYR A 1 104 ? -5.948 7.305 0.966 1.00 97.88 104 TYR A C 1
ATOM 871 O O . TYR A 1 104 ? -5.053 7.803 1.649 1.00 97.88 104 TYR A O 1
ATOM 879 N N . ALA A 1 105 ? -6.804 8.064 0.270 1.00 97.75 105 ALA A N 1
ATOM 880 C CA . ALA A 1 105 ? -6.722 9.523 0.232 1.00 97.75 105 ALA A CA 1
ATOM 881 C C . ALA A 1 105 ? -7.006 10.166 1.600 1.00 97.75 105 ALA A C 1
ATOM 883 O O . ALA A 1 105 ? -6.306 11.105 1.993 1.00 97.75 105 ALA A O 1
ATOM 884 N N . VAL A 1 106 ? -8.000 9.658 2.338 1.00 98.25 106 VAL A N 1
ATOM 885 C CA . VAL A 1 106 ? -8.326 10.134 3.692 1.00 98.25 106 VAL A CA 1
ATOM 886 C C . VAL A 1 106 ? -7.159 9.885 4.646 1.00 98.25 106 VAL A C 1
ATOM 888 O O . VAL A 1 106 ? -6.706 10.818 5.309 1.00 98.25 106 VAL A O 1
ATOM 891 N N . GLU A 1 107 ? -6.630 8.660 4.683 1.00 97.94 107 GLU A N 1
ATOM 892 C CA . GLU A 1 107 ? -5.511 8.310 5.558 1.00 97.94 107 GLU A CA 1
ATOM 893 C C . GLU A 1 107 ? -4.262 9.131 5.222 1.00 97.94 107 GLU A C 1
ATOM 895 O O . GLU A 1 107 ? -3.642 9.706 6.119 1.00 97.94 107 GLU A O 1
ATOM 900 N N . TRP A 1 108 ? -3.920 9.247 3.936 1.00 97.31 108 TRP A N 1
ATOM 901 C CA . TRP A 1 108 ? -2.787 10.057 3.497 1.00 97.31 108 TRP A CA 1
ATOM 902 C C . TRP A 1 108 ? -2.938 11.526 3.902 1.00 97.31 108 TRP A C 1
ATOM 904 O O . TRP A 1 108 ? -1.984 12.121 4.399 1.00 97.31 108 TRP A O 1
ATOM 914 N N . THR A 1 109 ? -4.134 12.106 3.758 1.00 97.75 109 THR A N 1
ATOM 915 C CA . THR A 1 109 ? -4.397 13.505 4.138 1.00 97.75 109 THR A CA 1
ATOM 916 C C . THR A 1 109 ? -4.212 13.715 5.639 1.00 97.75 109 THR A C 1
ATOM 918 O O . THR A 1 109 ? -3.511 14.643 6.044 1.00 97.75 109 THR A O 1
ATOM 921 N N . ILE A 1 110 ? -4.775 12.830 6.469 1.00 97.38 110 ILE A N 1
ATOM 922 C CA . ILE A 1 110 ? -4.611 12.886 7.929 1.00 97.38 110 ILE A CA 1
ATOM 923 C C . ILE A 1 110 ? -3.124 12.789 8.291 1.00 97.38 110 ILE A C 1
ATOM 925 O O . ILE A 1 110 ? -2.611 13.630 9.027 1.00 97.38 110 ILE A O 1
ATOM 929 N N . ARG A 1 111 ? -2.398 11.821 7.720 1.00 96.19 111 ARG A N 1
ATOM 930 C CA . ARG A 1 111 ? -0.967 11.631 7.990 1.00 96.19 111 ARG A CA 1
ATOM 931 C C . ARG A 1 111 ? -0.114 12.802 7.507 1.00 96.19 111 ARG A C 1
ATOM 933 O O . ARG A 1 111 ? 0.826 13.170 8.202 1.00 96.19 111 ARG A O 1
ATOM 940 N N . CYS A 1 112 ? -0.443 13.429 6.379 1.00 96.69 112 CYS A N 1
ATOM 941 C CA . CYS A 1 112 ? 0.237 14.642 5.914 1.00 96.69 112 CYS A CA 1
ATOM 942 C C . CYS A 1 112 ? 0.118 15.782 6.930 1.00 96.69 112 CYS A C 1
ATOM 944 O O . CYS A 1 112 ? 1.108 16.460 7.194 1.00 96.69 112 CYS A O 1
ATOM 946 N N . ILE A 1 113 ? -1.062 15.961 7.531 1.00 96.88 113 ILE A N 1
ATOM 947 C CA . ILE A 1 113 ? -1.277 16.967 8.579 1.00 96.88 113 ILE A CA 1
ATOM 948 C C . ILE A 1 113 ? -0.495 16.599 9.851 1.00 96.88 113 ILE A C 1
ATOM 950 O O . ILE A 1 113 ? 0.106 17.475 10.465 1.00 96.88 113 ILE A O 1
ATOM 954 N N . CYS A 1 114 ? -0.458 15.316 10.231 1.00 94.75 114 CYS A N 1
ATOM 955 C CA . CYS A 1 114 ? 0.251 14.859 11.430 1.00 94.75 114 CYS A CA 1
ATOM 956 C C . CYS A 1 114 ? 1.782 14.935 11.314 1.00 94.75 114 CYS A C 1
ATOM 958 O O . CYS A 1 114 ? 2.441 15.341 12.267 1.00 94.75 114 CYS A O 1
ATOM 960 N N . TYR A 1 115 ? 2.352 14.519 10.181 1.00 94.62 115 TYR A N 1
ATOM 961 C CA . TYR A 1 115 ? 3.806 14.445 9.999 1.00 94.62 115 TYR A CA 1
ATOM 962 C C . TYR A 1 115 ? 4.413 15.720 9.409 1.00 94.62 115 TYR A C 1
ATOM 964 O O . TYR A 1 115 ? 5.621 15.905 9.519 1.00 94.62 115 TYR A O 1
ATOM 972 N N . LEU A 1 116 ? 3.612 16.568 8.748 1.00 95.31 116 LEU A N 1
ATOM 973 C CA . LEU A 1 116 ? 4.076 17.725 7.964 1.00 95.31 116 LEU A CA 1
ATOM 974 C C . LEU A 1 116 ? 5.110 17.367 6.875 1.00 95.31 116 LEU A C 1
ATOM 976 O O . LEU A 1 116 ? 5.796 18.233 6.338 1.00 95.31 116 LEU A O 1
ATOM 980 N N . ASP A 1 117 ? 5.186 16.086 6.513 1.00 94.25 117 ASP A N 1
ATOM 981 C CA . ASP A 1 117 ? 6.063 15.529 5.491 1.00 94.25 117 ASP A CA 1
ATOM 982 C C . ASP A 1 117 ? 5.256 14.522 4.665 1.00 94.25 117 ASP A C 1
ATOM 984 O O . ASP A 1 117 ? 4.805 13.487 5.159 1.00 94.25 117 ASP A O 1
ATOM 988 N N . THR A 1 118 ? 5.067 14.837 3.382 1.00 93.56 118 THR A N 1
ATOM 989 C CA . THR A 1 118 ? 4.255 14.021 2.465 1.00 93.56 118 THR A CA 1
ATOM 990 C C . THR A 1 118 ? 4.841 12.637 2.187 1.00 93.56 118 THR A C 1
ATOM 992 O O . THR A 1 118 ? 4.080 11.700 1.938 1.00 93.56 118 THR A O 1
ATOM 995 N N . TYR A 1 119 ? 6.169 12.490 2.225 1.00 92.75 119 TYR A N 1
ATOM 996 C CA . TYR A 1 119 ? 6.840 11.213 2.000 1.00 92.75 119 TYR A CA 1
ATOM 997 C C . TYR A 1 119 ? 6.740 10.328 3.239 1.00 92.75 119 TYR A C 1
ATOM 999 O O . TYR A 1 119 ? 6.405 9.148 3.125 1.00 92.75 119 TYR A O 1
ATOM 1007 N N . GLN A 1 120 ? 6.946 10.905 4.426 1.00 94.75 120 GLN A N 1
ATOM 1008 C CA . GLN A 1 120 ? 6.700 10.194 5.682 1.00 94.75 120 GLN A CA 1
ATOM 1009 C C . GLN A 1 120 ? 5.228 9.807 5.820 1.00 94.75 120 GLN A C 1
ATOM 1011 O O . GLN A 1 120 ? 4.928 8.680 6.203 1.00 94.75 120 GLN A O 1
ATOM 1016 N N . ALA A 1 121 ? 4.302 10.693 5.452 1.00 95.75 121 ALA A N 1
ATOM 1017 C CA . ALA A 1 121 ? 2.878 10.384 5.451 1.00 95.75 121 ALA A CA 1
ATOM 1018 C C . ALA A 1 121 ? 2.542 9.215 4.523 1.00 95.75 121 ALA A C 1
ATOM 1020 O O . ALA A 1 121 ? 1.858 8.291 4.955 1.00 95.75 121 ALA A O 1
ATOM 1021 N N . TYR A 1 122 ? 3.069 9.232 3.293 1.00 95.12 122 TYR A N 1
ATOM 1022 C CA . TYR A 1 122 ? 2.922 8.148 2.320 1.00 95.12 122 TYR A CA 1
ATOM 1023 C C . TYR A 1 122 ? 3.423 6.811 2.875 1.00 95.12 122 TYR A C 1
ATOM 1025 O O . TYR A 1 122 ? 2.655 5.856 2.943 1.00 95.12 122 TYR A O 1
ATOM 1033 N N . ARG A 1 123 ? 4.668 6.761 3.366 1.00 94.69 123 ARG A N 1
ATOM 1034 C CA . ARG A 1 123 ? 5.262 5.535 3.926 1.00 94.69 123 ARG A CA 1
ATOM 1035 C C . ARG A 1 123 ? 4.498 4.964 5.116 1.00 94.69 123 ARG A C 1
ATOM 1037 O O . ARG A 1 123 ? 4.665 3.792 5.437 1.00 94.69 123 ARG A O 1
ATOM 1044 N N . ASN A 1 124 ? 3.708 5.799 5.782 1.00 96.31 124 ASN A N 1
ATOM 1045 C CA . ASN A 1 124 ? 2.951 5.416 6.958 1.00 96.31 124 ASN A CA 1
ATOM 1046 C C . ASN A 1 124 ? 1.496 5.052 6.675 1.00 96.31 124 ASN A C 1
ATOM 1048 O O . ASN A 1 124 ? 0.831 4.591 7.599 1.00 96.31 124 ASN A O 1
ATOM 1052 N N . ILE A 1 125 ? 1.000 5.199 5.443 1.00 97.56 125 ILE A N 1
ATOM 1053 C CA . ILE A 1 125 ? -0.327 4.692 5.072 1.00 97.56 125 ILE A CA 1
ATOM 1054 C C . ILE A 1 125 ? -0.380 3.190 5.365 1.00 97.56 125 ILE A C 1
ATOM 1056 O O . ILE A 1 125 ? 0.527 2.446 5.002 1.00 97.56 125 ILE A O 1
ATOM 1060 N N . SER A 1 126 ? -1.449 2.734 6.009 1.00 98.19 126 SER A N 1
ATOM 1061 C CA . SER A 1 126 ? -1.619 1.347 6.442 1.00 98.19 126 SER A CA 1
ATOM 1062 C C . SER A 1 126 ? -1.439 0.327 5.311 1.00 98.19 126 SER A C 1
ATOM 1064 O O . SER A 1 126 ? -0.787 -0.698 5.510 1.00 98.19 126 SER A O 1
ATOM 1066 N N . PHE A 1 127 ? -1.935 0.638 4.111 1.00 98.12 127 PHE A N 1
ATOM 1067 C CA . PHE A 1 127 ? -1.743 -0.173 2.906 1.00 98.12 127 PHE A CA 1
ATOM 1068 C C . PHE A 1 127 ? -0.273 -0.293 2.490 1.00 98.12 127 PHE A C 1
ATOM 1070 O O . PHE A 1 127 ? 0.204 -1.402 2.254 1.00 98.12 127 PHE A O 1
ATOM 1077 N N . GLU A 1 128 ? 0.445 0.833 2.449 1.00 97.44 128 GLU A N 1
ATOM 1078 C CA . GLU A 1 128 ? 1.871 0.890 2.107 1.00 97.44 128 GLU A CA 1
ATOM 1079 C C . GLU A 1 128 ? 2.708 0.144 3.143 1.00 97.44 128 GLU A C 1
ATOM 1081 O O . GLU A 1 128 ? 3.598 -0.627 2.796 1.00 97.44 128 GLU A O 1
ATOM 1086 N N . ARG A 1 129 ? 2.391 0.312 4.430 1.00 97.62 129 ARG A N 1
ATOM 1087 C CA . ARG A 1 129 ? 3.068 -0.395 5.520 1.00 97.62 129 ARG A CA 1
ATOM 1088 C C . AR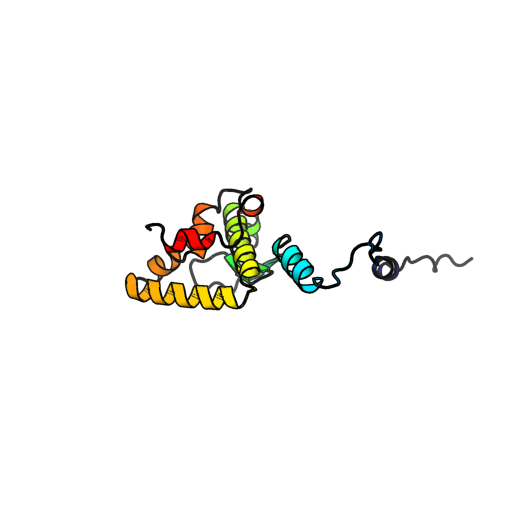G A 1 129 ? 2.900 -1.904 5.421 1.00 97.62 129 ARG A C 1
ATOM 1090 O O . ARG A 1 129 ? 3.886 -2.621 5.567 1.00 97.62 129 ARG A O 1
ATOM 1097 N N . GLU A 1 130 ? 1.684 -2.382 5.155 1.00 97.75 130 GLU A N 1
ATOM 1098 C CA . GLU A 1 130 ? 1.440 -3.804 4.906 1.00 97.75 130 GLU A CA 1
ATOM 1099 C C . GLU A 1 130 ? 2.275 -4.303 3.720 1.00 97.75 130 GLU A C 1
ATOM 1101 O O . GLU A 1 130 ? 2.962 -5.319 3.840 1.00 97.75 130 GLU A O 1
ATOM 1106 N N . ALA A 1 131 ? 2.250 -3.575 2.599 1.00 97.50 131 ALA A N 1
ATOM 1107 C CA . ALA A 1 131 ? 2.966 -3.950 1.386 1.00 97.50 131 ALA A CA 1
ATOM 11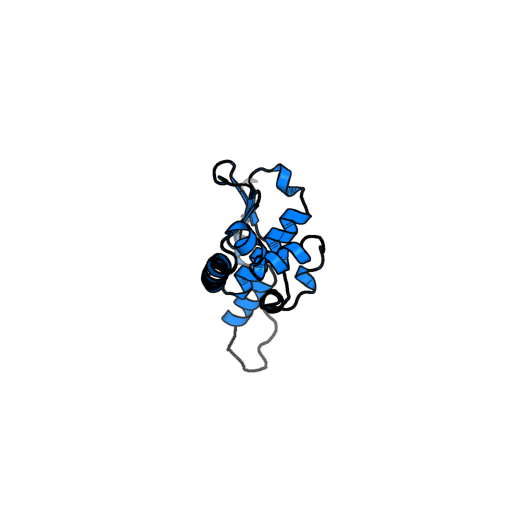08 C C . ALA A 1 131 ? 4.485 -3.996 1.609 1.00 97.50 131 ALA A C 1
ATOM 1110 O O . ALA A 1 131 ? 5.105 -5.020 1.335 1.00 97.50 131 ALA A O 1
ATOM 1111 N N . TYR A 1 132 ? 5.083 -2.957 2.199 1.00 96.75 132 TYR A N 1
ATOM 1112 C CA . TYR A 1 132 ? 6.516 -2.927 2.514 1.00 96.75 132 TYR A CA 1
ATOM 1113 C C . TYR A 1 132 ? 6.938 -3.998 3.521 1.00 96.75 132 TYR A C 1
ATOM 1115 O O . TYR A 1 132 ? 8.046 -4.526 3.432 1.00 96.75 132 TYR A O 1
ATOM 1123 N N . TRP A 1 133 ? 6.085 -4.332 4.491 1.00 97.06 133 TRP A N 1
ATOM 1124 C CA . TRP A 1 133 ? 6.411 -5.361 5.477 1.00 97.06 133 TRP A CA 1
ATOM 1125 C C . TRP A 1 133 ? 6.461 -6.762 4.853 1.00 97.06 133 TRP A C 1
ATOM 1127 O O . TRP A 1 133 ? 7.245 -7.610 5.281 1.00 97.06 133 TRP A O 1
ATOM 1137 N N . HIS A 1 134 ? 5.634 -7.005 3.834 1.00 97.62 134 HIS A N 1
ATOM 1138 C CA . HIS A 1 134 ? 5.416 -8.333 3.265 1.00 97.62 134 HIS A CA 1
ATOM 1139 C C . HIS A 1 134 ? 5.890 -8.503 1.813 1.00 97.62 134 HIS A C 1
ATOM 1141 O O . HIS A 1 134 ? 5.805 -9.603 1.277 1.00 97.62 134 HIS A O 1
ATOM 1147 N N . GLU A 1 135 ? 6.467 -7.482 1.176 1.00 97.31 135 GLU A N 1
ATOM 1148 C CA . GLU A 1 135 ? 6.916 -7.534 -0.227 1.00 97.31 135 GLU A CA 1
ATOM 1149 C C . GLU A 1 135 ? 7.947 -8.640 -0.518 1.00 97.31 135 GLU A C 1
ATOM 1151 O O . GLU A 1 135 ? 8.034 -9.126 -1.645 1.00 97.31 135 GLU A O 1
ATOM 1156 N N . ARG A 1 136 ? 8.700 -9.095 0.492 1.00 97.94 136 ARG A N 1
ATOM 1157 C CA . ARG A 1 136 ? 9.669 -10.201 0.361 1.00 97.94 136 ARG A CA 1
ATOM 1158 C C . ARG A 1 136 ? 9.081 -11.584 0.644 1.00 97.94 136 ARG A C 1
ATOM 1160 O O . ARG A 1 136 ? 9.743 -12.580 0.363 1.00 97.94 136 ARG A O 1
ATOM 1167 N N . ASP A 1 137 ? 7.874 -11.648 1.192 1.00 97.25 137 ASP A N 1
ATOM 1168 C CA . ASP A 1 137 ? 7.167 -12.890 1.487 1.00 97.25 137 ASP A CA 1
ATOM 1169 C C . ASP A 1 137 ? 6.291 -13.274 0.287 1.00 97.25 137 ASP A C 1
ATOM 1171 O O . ASP A 1 137 ? 5.215 -12.718 0.059 1.00 97.25 137 ASP A O 1
ATOM 1175 N N . ALA A 1 138 ? 6.790 -14.216 -0.517 1.00 93.31 138 ALA A N 1
ATOM 1176 C CA . ALA A 1 138 ? 6.125 -14.663 -1.739 1.00 93.31 138 ALA A CA 1
ATOM 1177 C C . ALA A 1 138 ? 4.815 -15.426 -1.475 1.00 93.31 138 ALA A C 1
ATOM 1179 O O . ALA A 1 138 ? 3.965 -15.483 -2.361 1.00 93.31 13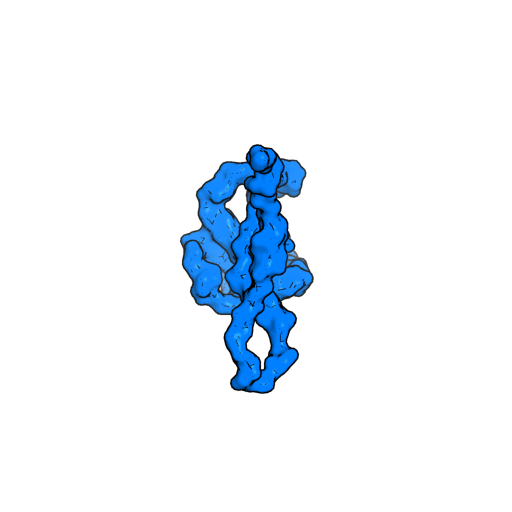8 ALA A O 1
ATOM 1180 N N . GLU A 1 139 ? 4.644 -15.986 -0.275 1.00 95.50 139 GLU A N 1
ATOM 1181 C CA . GLU A 1 139 ? 3.458 -16.755 0.124 1.00 95.50 139 GLU A CA 1
ATOM 1182 C C . GLU A 1 139 ? 2.440 -15.884 0.876 1.00 95.50 139 GLU A C 1
ATOM 1184 O O . GLU A 1 139 ? 1.352 -16.341 1.240 1.00 95.50 139 GLU A O 1
ATOM 1189 N N . TYR A 1 140 ? 2.762 -14.605 1.096 1.00 96.75 140 TYR A N 1
ATOM 1190 C CA . TYR A 1 140 ? 1.944 -13.704 1.895 1.00 96.75 140 TYR A CA 1
ATOM 1191 C C . TYR A 1 140 ? 0.497 -13.625 1.408 1.00 96.75 140 TYR A C 1
ATOM 1193 O O . TYR A 1 140 ? -0.440 -13.716 2.198 1.00 96.75 140 TYR A O 1
ATOM 1201 N N . LEU A 1 141 ? 0.299 -13.474 0.098 1.00 93.94 141 LEU A N 1
ATOM 1202 C CA . LEU A 1 141 ? -1.030 -13.312 -0.491 1.00 93.94 141 LEU A CA 1
ATOM 1203 C C . LEU A 1 141 ? -1.924 -14.544 -0.328 1.00 93.94 141 LEU A C 1
ATOM 1205 O O . LEU A 1 141 ? -3.143 -14.389 -0.252 1.00 93.94 141 LEU A O 1
ATOM 1209 N N . GLU A 1 142 ? -1.331 -15.736 -0.262 1.00 91.50 142 GLU A N 1
ATOM 1210 C CA . GLU A 1 142 ? -2.049 -17.002 -0.089 1.00 91.50 142 GLU A CA 1
ATOM 1211 C C . GLU A 1 142 ? -2.490 -17.195 1.366 1.00 91.50 142 GLU A C 1
ATOM 1213 O O . GLU A 1 142 ? -3.591 -17.682 1.629 1.00 91.50 142 GLU A O 1
ATOM 1218 N N . ASN A 1 143 ? -1.660 -16.743 2.310 1.00 92.69 143 ASN A N 1
ATOM 1219 C CA . ASN A 1 143 ? -1.845 -16.969 3.742 1.00 92.69 143 ASN A CA 1
ATOM 1220 C C . ASN A 1 143 ? -2.460 -15.777 4.495 1.00 92.69 143 ASN A C 1
ATOM 1222 O O . ASN A 1 143 ? -2.851 -15.906 5.662 1.00 92.69 143 ASN A O 1
ATOM 1226 N N . ARG A 1 144 ? -2.541 -14.590 3.880 1.00 92.88 144 ARG A N 1
ATOM 1227 C CA . ARG A 1 144 ? -3.067 -13.397 4.555 1.00 92.88 144 ARG A CA 1
ATOM 1228 C C . ARG A 1 144 ? -4.587 -13.445 4.712 1.00 92.88 144 ARG A C 1
ATOM 1230 O O . ARG A 1 144 ? -5.335 -13.859 3.829 1.00 92.88 144 ARG A O 1
ATOM 1237 N N . SER A 1 145 ? -5.058 -12.926 5.841 1.00 93.19 145 SER A N 1
ATOM 1238 C CA . SER A 1 145 ? -6.476 -12.656 6.079 1.00 93.19 145 SER A CA 1
ATOM 1239 C C . SER A 1 145 ? -6.932 -11.409 5.315 1.00 93.19 145 SER A C 1
ATOM 1241 O O . SER A 1 145 ? -6.140 -10.494 5.096 1.00 93.19 145 SER A O 1
ATOM 1243 N N . ALA A 1 146 ? -8.221 -11.331 4.976 1.00 93.25 146 ALA A N 1
ATOM 1244 C CA . ALA A 1 146 ? -8.794 -10.120 4.389 1.00 93.25 146 ALA A CA 1
ATOM 1245 C C . ALA A 1 146 ? -8.671 -8.913 5.337 1.00 93.25 146 ALA A C 1
ATOM 1247 O O . ALA A 1 146 ? -8.710 -9.083 6.559 1.00 93.25 146 ALA A O 1
ATOM 1248 N N . PHE A 1 147 ? -8.545 -7.704 4.776 1.00 95.12 147 PHE A N 1
ATOM 1249 C CA . PHE A 1 147 ? -8.465 -6.437 5.519 1.00 95.12 147 PHE A CA 1
ATOM 1250 C C . PHE A 1 147 ? -7.285 -6.353 6.505 1.00 95.12 147 PHE A C 1
ATOM 1252 O O . PHE A 1 147 ? -7.349 -5.653 7.517 1.00 95.12 147 PHE A O 1
ATOM 1259 N N . ARG A 1 148 ? -6.179 -7.060 6.225 1.00 95.81 148 ARG A N 1
ATOM 1260 C CA . ARG A 1 148 ? -5.008 -7.100 7.115 1.00 95.81 148 ARG A CA 1
ATOM 1261 C C . ARG A 1 148 ? -4.348 -5.728 7.327 1.00 95.81 148 ARG A C 1
ATOM 1263 O O . ARG A 1 148 ? -3.831 -5.502 8.423 1.00 95.81 148 ARG A O 1
ATOM 1270 N N . PHE A 1 149 ? -4.457 -4.801 6.369 1.00 95.94 149 PHE A N 1
ATOM 1271 C CA . PHE A 1 149 ? -3.978 -3.416 6.491 1.00 95.94 149 PHE A CA 1
ATOM 1272 C C . PHE A 1 149 ? -4.451 -2.718 7.777 1.00 95.94 149 PHE A C 1
ATOM 1274 O O . PHE A 1 149 ? -3.718 -1.907 8.331 1.00 95.94 149 PHE A O 1
ATOM 1281 N N . VAL A 1 150 ? -5.626 -3.068 8.320 1.00 96.25 150 VAL A N 1
ATOM 1282 C CA . VAL A 1 150 ? -6.177 -2.457 9.547 1.00 96.25 150 VAL A CA 1
ATOM 1283 C C . VAL A 1 150 ? -5.211 -2.568 10.733 1.00 96.25 150 VAL A C 1
ATOM 1285 O O . VAL A 1 150 ? -5.154 -1.665 11.566 1.00 96.25 150 VAL A O 1
ATOM 1288 N N . ARG A 1 151 ? -4.390 -3.627 10.798 1.00 94.88 151 ARG A N 1
ATOM 1289 C CA . ARG A 1 151 ? -3.360 -3.772 11.845 1.00 94.88 151 ARG A CA 1
ATOM 1290 C C . ARG A 1 151 ? -2.332 -2.637 11.808 1.00 94.88 151 ARG A C 1
ATOM 1292 O O . ARG A 1 151 ? -1.916 -2.151 12.855 1.00 94.88 151 ARG A O 1
ATOM 1299 N N . TYR A 1 152 ? -2.013 -2.156 10.611 1.00 96.12 152 TYR A N 1
ATOM 1300 C CA . TYR A 1 152 ? -1.053 -1.085 10.361 1.00 96.12 152 TYR A CA 1
ATOM 1301 C C . TYR A 1 152 ? -1.653 0.321 10.521 1.00 96.12 152 TYR A C 1
ATOM 1303 O O . TYR A 1 152 ? -0.957 1.311 10.297 1.00 96.12 152 TYR A O 1
ATOM 1311 N N . LEU A 1 153 ? -2.921 0.456 10.928 1.00 93.88 153 LEU A N 1
ATOM 1312 C CA . LEU A 1 153 ? -3.461 1.752 11.355 1.00 93.88 153 LEU A CA 1
ATOM 1313 C C . LEU A 1 153 ? -2.927 2.153 12.735 1.00 93.88 153 LEU A C 1
ATOM 1315 O O . LEU A 1 153 ? -2.649 3.328 12.962 1.00 93.88 153 LEU A O 1
ATOM 1319 N N . PHE A 1 154 ? -2.762 1.177 13.631 1.00 87.69 154 PHE A N 1
ATOM 1320 C CA . PHE A 1 154 ? -2.450 1.406 15.047 1.00 87.69 154 PHE A CA 1
ATOM 1321 C C . PHE A 1 154 ? -1.018 1.039 15.436 1.00 87.69 154 PHE A C 1
ATOM 1323 O O . PHE A 1 154 ? -0.545 1.447 16.493 1.00 87.69 154 PHE A O 1
ATOM 1330 N N . GLU A 1 155 ? -0.328 0.253 14.614 1.00 81.50 155 GLU A N 1
ATOM 1331 C CA . GLU A 1 155 ? 1.046 -0.146 14.896 1.00 81.50 155 GLU A CA 1
ATOM 1332 C C . GLU A 1 155 ? 1.981 1.078 14.813 1.00 81.50 155 GLU A C 1
ATOM 1334 O O . GLU A 1 155 ? 1.843 1.868 13.878 1.00 81.50 155 GLU A O 1
ATOM 1339 N N . PRO A 1 156 ? 2.927 1.285 15.740 1.00 69.25 156 PRO A N 1
ATOM 1340 C CA . PRO A 1 156 ? 3.870 2.399 15.651 1.00 69.25 156 PRO A CA 1
ATOM 1341 C C . PRO A 1 156 ? 4.721 2.318 14.380 1.00 69.25 156 PRO A C 1
ATOM 1343 O O . PRO A 1 156 ? 5.048 1.222 13.922 1.00 69.25 156 PRO A O 1
ATOM 1346 N N . SER A 1 157 ? 5.025 3.476 13.797 1.00 63.31 157 SER A N 1
ATOM 1347 C CA . SER A 1 157 ? 5.886 3.645 12.619 1.00 63.31 157 SER A CA 1
ATOM 1348 C C . SER A 1 157 ? 7.367 3.576 12.949 1.00 63.31 157 SER A C 1
ATOM 1350 O O . SER A 1 157 ? 7.731 4.239 13.948 1.00 63.31 157 SER A O 1
#